Protein AF-A0A6V7UDW2-F1 (afdb_monomer_lite)

Radius of gyration: 24.47 Å; chains: 1; bounding box: 71×29×55 Å

Secondary structure (DSSP, 8-state):
--HHHHHHHHHHHHTTS--HHHH-SSHHHHHHHHIIIII--TT------TT-S-------HHHHHHHHHHHHHHT---B-TTSTT-S-EETTEE-SEEEGGGTEEE----HHHHT-TTT--STTPBPTTSSBHHHHHHHHHHHHHH-

Organism: Meloidogyne enterolobii (NCBI:txid390850)

Foldseek 3Di:
DDPVVVVQVVLCVVLVHDRCVVQHPDPVSSVVVSCVPPPDDPPDDDDAPPVGPDPQDDDDPVLVVVQVVCCVVVVFDWAACPDPVGFDDDVPDGAHIAGPVVRDTDHDDDCLQQVPCVVNVDQQDQGPVRHGNVVSPVVVVVVVVRD

Structure (mmCIF, N/CA/C/O backbone):
data_AF-A0A6V7UDW2-F1
#
_entry.id   AF-A0A6V7UDW2-F1
#
loop_
_atom_site.group_PDB
_atom_site.id
_atom_site.type_symbol
_atom_site.label_atom_id
_atom_site.label_alt_id
_atom_site.label_comp_id
_atom_site.label_asym_id
_atom_site.label_entity_id
_atom_site.label_seq_id
_atom_site.pdbx_PDB_ins_code
_atom_site.Cartn_x
_atom_site.Cartn_y
_atom_site.Cartn_z
_atom_site.occupancy
_atom_site.B_iso_or_equiv
_atom_site.auth_seq_id
_atom_site.auth_comp_id
_atom_site.auth_asym_id
_atom_site.auth_atom_id
_atom_site.pdbx_PDB_model_num
ATOM 1 N N . MET A 1 1 ? 47.977 3.194 -7.953 1.00 54.03 1 MET A N 1
ATOM 2 C CA . MET A 1 1 ? 47.064 3.859 -8.912 1.00 54.03 1 MET A CA 1
ATOM 3 C C . MET A 1 1 ? 45.709 4.023 -8.243 1.00 54.03 1 MET A C 1
ATOM 5 O O . MET A 1 1 ? 45.263 3.082 -7.603 1.00 54.03 1 MET A O 1
ATOM 9 N N . ALA A 1 2 ? 45.117 5.217 -8.300 1.00 80.75 2 ALA A N 1
ATOM 10 C CA . ALA A 1 2 ? 43.874 5.537 -7.597 1.00 80.75 2 ALA A CA 1
ATOM 11 C C . ALA A 1 2 ? 42.680 4.791 -8.216 1.00 80.75 2 ALA A C 1
ATOM 13 O O . ALA A 1 2 ? 42.508 4.829 -9.434 1.00 80.75 2 ALA A O 1
ATOM 14 N N . ALA A 1 3 ? 41.850 4.153 -7.384 1.00 87.12 3 ALA A N 1
ATOM 15 C CA . ALA A 1 3 ? 40.707 3.332 -7.803 1.00 87.12 3 ALA A CA 1
ATOM 16 C C . ALA A 1 3 ? 39.766 4.038 -8.800 1.00 87.12 3 ALA A C 1
ATOM 18 O O . ALA A 1 3 ? 39.236 3.403 -9.705 1.00 87.12 3 ALA A O 1
ATOM 19 N N . LEU A 1 4 ? 39.628 5.363 -8.692 1.00 87.19 4 LEU A N 1
ATOM 20 C CA . LEU 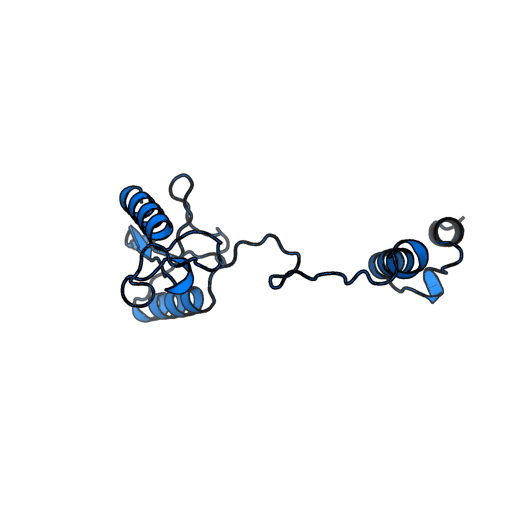A 1 4 ? 38.826 6.186 -9.600 1.00 87.19 4 LEU A CA 1
ATOM 21 C C . LEU A 1 4 ? 39.322 6.153 -11.056 1.00 87.19 4 LEU A C 1
ATOM 23 O O . LEU A 1 4 ? 38.518 6.135 -11.983 1.00 87.19 4 LEU A O 1
ATOM 27 N N . VAL A 1 5 ? 40.642 6.150 -11.263 1.00 89.69 5 VAL A N 1
ATOM 28 C CA . VAL A 1 5 ? 41.245 6.137 -12.605 1.00 89.69 5 VAL A CA 1
ATOM 29 C C . VAL A 1 5 ? 41.036 4.775 -13.260 1.00 89.69 5 VAL A C 1
ATOM 31 O O . VAL A 1 5 ? 40.685 4.710 -14.437 1.00 89.69 5 VAL A O 1
ATOM 34 N N . THR A 1 6 ? 41.192 3.699 -12.483 1.00 92.06 6 THR A N 1
ATOM 35 C CA . THR A 1 6 ? 40.906 2.333 -12.933 1.00 92.06 6 THR A CA 1
ATOM 36 C C . THR A 1 6 ? 39.428 2.178 -13.286 1.00 92.06 6 THR A C 1
ATOM 38 O O . THR A 1 6 ? 39.123 1.775 -14.403 1.00 92.06 6 THR A O 1
ATOM 41 N N . PHE A 1 7 ? 38.524 2.610 -12.400 1.00 89.62 7 PHE A N 1
ATOM 42 C CA . PHE A 1 7 ? 37.079 2.569 -12.632 1.00 89.62 7 PHE A CA 1
ATOM 43 C C . PHE A 1 7 ? 36.665 3.343 -13.887 1.00 89.62 7 PHE A C 1
ATOM 45 O O . PHE A 1 7 ? 35.915 2.823 -14.705 1.00 89.62 7 PHE A O 1
ATOM 52 N N . ARG A 1 8 ? 37.178 4.566 -14.085 1.00 90.81 8 ARG A N 1
ATOM 53 C CA . ARG A 1 8 ? 36.874 5.359 -15.287 1.00 90.81 8 ARG A CA 1
ATOM 54 C C . ARG A 1 8 ? 37.298 4.633 -16.564 1.00 90.81 8 ARG A C 1
ATOM 56 O O . ARG A 1 8 ? 36.533 4.625 -17.522 1.00 90.81 8 ARG A O 1
ATOM 63 N N . ARG A 1 9 ? 38.499 4.041 -16.582 1.00 91.81 9 ARG A N 1
ATOM 64 C CA . ARG A 1 9 ? 39.017 3.305 -17.745 1.00 91.81 9 ARG A CA 1
ATOM 65 C C . ARG A 1 9 ? 38.166 2.075 -18.048 1.00 91.81 9 ARG A C 1
ATOM 67 O O . ARG A 1 9 ? 37.709 1.926 -19.173 1.00 91.81 9 ARG A O 1
ATOM 74 N N . GLU A 1 10 ? 37.924 1.239 -17.045 1.00 92.62 10 GLU A N 1
ATOM 75 C CA . GLU A 1 10 ? 37.122 0.021 -17.205 1.00 92.62 10 GLU A CA 1
ATOM 76 C C . GLU A 1 10 ? 35.690 0.352 -17.633 1.00 92.62 10 GLU A C 1
ATOM 78 O O . GLU A 1 10 ? 35.145 -0.275 -18.539 1.00 92.62 10 GLU A O 1
ATOM 83 N N . PHE A 1 11 ? 35.087 1.388 -17.041 1.00 91.12 11 PHE A N 1
ATOM 84 C CA . PHE A 1 11 ? 33.743 1.807 -17.417 1.00 91.12 11 PHE A CA 1
ATOM 85 C C . PHE A 1 11 ? 33.695 2.329 -18.854 1.00 91.12 11 PHE A C 1
ATOM 87 O O . PHE A 1 11 ? 32.764 1.990 -19.574 1.00 91.12 11 PHE A O 1
ATOM 94 N N . LEU A 1 12 ? 34.685 3.105 -19.304 1.00 91.88 12 LEU A N 1
ATOM 95 C CA . LEU A 1 12 ? 34.778 3.569 -20.695 1.00 91.88 12 LEU A CA 1
ATOM 96 C C . LEU A 1 12 ? 34.828 2.403 -21.693 1.00 91.88 12 LEU A C 1
AT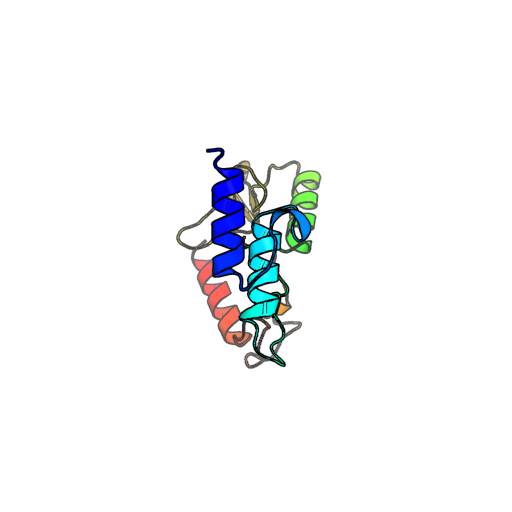OM 98 O O . LEU A 1 12 ? 34.138 2.446 -22.712 1.00 91.88 12 LEU A O 1
ATOM 102 N N . GLU A 1 13 ? 35.609 1.366 -21.382 1.00 91.44 13 GLU A N 1
ATOM 103 C CA . GLU A 1 13 ? 35.741 0.162 -22.211 1.00 91.44 13 GLU A CA 1
ATOM 104 C C . GLU A 1 13 ? 34.420 -0.617 -22.287 1.00 91.44 13 GLU A C 1
ATOM 106 O O . GLU A 1 13 ? 33.945 -0.931 -23.376 1.00 91.44 13 GLU A O 1
ATOM 111 N N . VAL A 1 14 ? 33.778 -0.869 -21.143 1.00 89.75 14 VAL A N 1
ATOM 112 C CA . VAL A 1 14 ? 32.513 -1.625 -21.075 1.00 89.75 14 VAL A CA 1
ATOM 113 C C . VAL A 1 14 ? 31.340 -0.839 -21.666 1.00 89.75 14 VAL A C 1
ATOM 115 O O . VAL A 1 14 ? 30.430 -1.407 -22.271 1.00 89.75 14 VAL A O 1
ATOM 118 N N . SER A 1 15 ? 31.344 0.483 -21.503 1.00 88.06 15 SER A N 1
ATOM 119 C CA . SER A 1 15 ? 30.223 1.342 -21.879 1.00 88.06 15 SER A CA 1
ATOM 120 C C . SER A 1 15 ? 30.274 1.880 -23.306 1.00 88.06 15 SER A C 1
ATOM 122 O O . SER A 1 15 ? 29.467 2.743 -23.656 1.00 88.06 15 SER A O 1
ATOM 124 N N . ASN A 1 16 ? 31.167 1.345 -24.140 1.00 87.25 16 ASN A N 1
ATOM 125 C CA . ASN A 1 16 ? 31.354 1.764 -25.528 1.00 87.25 16 ASN A CA 1
ATOM 126 C C . ASN A 1 16 ? 31.613 3.280 -25.657 1.00 87.25 16 ASN A C 1
ATOM 128 O O . ASN A 1 16 ? 31.043 3.951 -26.516 1.00 87.25 16 ASN A O 1
ATOM 132 N N . GLY A 1 17 ? 32.453 3.823 -24.767 1.00 87.25 17 GLY A N 1
ATOM 133 C CA . GLY A 1 17 ? 32.916 5.210 -24.832 1.00 87.25 17 GLY A CA 1
ATOM 134 C C . GLY A 1 17 ? 32.165 6.230 -23.970 1.00 87.25 17 GLY A C 1
ATOM 135 O O . GLY A 1 17 ? 32.414 7.422 -24.143 1.00 87.25 17 GLY A O 1
ATOM 136 N N . LEU A 1 18 ? 31.298 5.817 -23.034 1.00 88.50 18 LEU A N 1
ATOM 137 C CA . LEU A 1 18 ? 30.693 6.756 -22.077 1.00 88.50 18 LEU A CA 1
ATOM 138 C C . LEU A 1 18 ? 31.676 7.100 -20.955 1.00 88.50 18 LEU A C 1
ATOM 140 O O . LEU A 1 18 ? 32.090 6.244 -20.167 1.00 88.50 18 LEU A O 1
ATOM 144 N N . ASP A 1 19 ? 32.018 8.380 -20.836 1.00 90.50 19 ASP A N 1
ATOM 145 C CA . ASP A 1 19 ? 32.904 8.843 -19.772 1.00 90.50 19 ASP A CA 1
ATOM 146 C C . ASP A 1 19 ? 32.110 9.123 -18.500 1.00 90.50 19 ASP A C 1
ATOM 148 O O . ASP A 1 19 ? 31.484 10.177 -18.357 1.00 90.50 19 ASP A O 1
ATOM 152 N N . VAL A 1 20 ? 32.174 8.191 -17.547 1.00 87.12 20 VAL A N 1
ATOM 153 C CA . VAL A 1 20 ? 31.428 8.283 -16.288 1.00 87.12 20 VAL A CA 1
ATOM 154 C C . VAL A 1 20 ? 31.656 9.609 -15.565 1.00 87.12 20 VAL A C 1
ATOM 156 O O . VAL A 1 20 ? 30.692 10.187 -15.093 1.00 87.12 20 VAL A O 1
ATOM 159 N N . LEU A 1 21 ? 32.873 10.165 -15.552 1.00 86.94 21 LEU A N 1
ATOM 160 C CA . LEU A 1 21 ? 33.153 11.395 -14.794 1.00 86.94 21 LEU A CA 1
ATOM 161 C C . LEU A 1 21 ? 32.610 12.662 -15.455 1.00 86.94 21 LEU A C 1
ATOM 163 O O . LEU A 1 21 ? 32.382 13.662 -14.778 1.00 86.94 21 LEU A O 1
ATOM 167 N N . ARG A 1 22 ? 32.431 12.637 -16.776 1.00 87.38 22 ARG A N 1
ATOM 168 C CA . ARG A 1 22 ? 31.908 13.774 -17.539 1.00 87.38 22 ARG A CA 1
ATOM 169 C C . ARG A 1 22 ? 30.396 13.700 -17.688 1.00 87.38 22 ARG A C 1
ATOM 171 O O . ARG A 1 22 ? 29.721 14.723 -17.730 1.00 87.38 22 ARG A O 1
ATOM 178 N N . GLU A 1 23 ? 29.875 12.491 -17.826 1.00 86.31 23 GLU A N 1
ATOM 179 C CA . GLU A 1 23 ? 28.522 12.255 -18.305 1.00 86.31 23 GLU A CA 1
ATOM 180 C C . GLU A 1 23 ? 27.540 11.841 -17.212 1.00 86.31 23 GLU A C 1
ATOM 182 O O . GLU A 1 23 ? 26.330 11.879 -17.454 1.00 86.31 23 GLU A O 1
ATOM 187 N N . ALA A 1 24 ? 28.034 11.464 -16.029 1.00 85.62 24 ALA A N 1
ATOM 188 C CA . ALA A 1 24 ? 27.216 11.037 -14.906 1.00 85.62 24 ALA A CA 1
ATOM 189 C C . ALA A 1 24 ? 27.870 11.357 -13.550 1.00 85.62 24 ALA A C 1
ATOM 191 O O . ALA A 1 24 ? 28.933 10.865 -13.203 1.00 85.62 24 ALA A O 1
ATOM 192 N N . MET A 1 25 ? 27.185 12.125 -12.705 1.00 82.12 25 MET A N 1
ATOM 193 C CA . MET A 1 25 ? 27.694 12.435 -11.361 1.00 82.12 25 MET A CA 1
ATOM 194 C C . MET A 1 25 ? 27.629 11.234 -10.398 1.00 82.12 25 MET A C 1
ATOM 196 O O . MET A 1 25 ? 28.357 11.189 -9.410 1.00 82.12 25 MET A O 1
ATOM 200 N N . THR A 1 26 ? 26.752 10.260 -10.669 1.00 87.00 26 THR A N 1
ATOM 201 C CA . THR A 1 26 ? 26.504 9.092 -9.809 1.00 87.00 26 THR A CA 1
ATOM 202 C C . THR A 1 26 ? 26.569 7.790 -10.604 1.00 87.00 26 THR A C 1
ATOM 204 O O . THR A 1 26 ? 26.262 7.765 -11.797 1.00 87.00 26 THR A O 1
ATOM 207 N N . ILE A 1 27 ? 26.903 6.683 -9.928 1.00 86.50 27 ILE A N 1
ATOM 208 C CA . ILE A 1 27 ? 26.944 5.338 -10.534 1.00 86.50 27 ILE A CA 1
ATOM 209 C C . ILE A 1 27 ? 25.581 4.969 -11.135 1.00 86.50 27 ILE A C 1
ATOM 211 O O . ILE A 1 27 ? 25.519 4.493 -12.263 1.00 86.50 27 ILE A O 1
ATOM 215 N N . ALA A 1 28 ? 24.481 5.263 -10.433 1.00 87.44 28 ALA A N 1
ATOM 216 C CA . ALA A 1 28 ? 23.131 5.000 -10.934 1.00 87.44 28 ALA A CA 1
ATOM 217 C C . ALA A 1 28 ? 22.847 5.737 -12.256 1.00 87.44 28 ALA A C 1
ATOM 219 O O . ALA A 1 28 ? 22.319 5.145 -13.198 1.00 87.44 28 ALA A O 1
ATOM 220 N N . SER A 1 29 ? 23.251 7.009 -12.356 1.00 87.56 29 SER A N 1
ATOM 221 C CA . SER A 1 29 ? 23.123 7.787 -13.593 1.00 87.56 29 SER A CA 1
ATOM 222 C C . SER A 1 29 ? 23.977 7.197 -14.722 1.00 87.56 29 SER A C 1
ATOM 224 O O . SER A 1 29 ? 23.501 7.070 -15.851 1.00 87.56 29 SER A O 1
ATOM 226 N N . ALA A 1 30 ? 25.197 6.751 -14.409 1.00 90.50 30 ALA A N 1
ATOM 227 C CA . ALA A 1 30 ? 26.104 6.122 -15.367 1.00 90.50 30 ALA A CA 1
ATOM 228 C C . ALA A 1 30 ? 25.531 4.812 -15.924 1.00 90.50 30 ALA A C 1
ATOM 230 O O . ALA A 1 30 ? 25.469 4.634 -17.140 1.00 90.50 30 ALA A O 1
ATOM 231 N N . CYS A 1 31 ? 25.037 3.929 -15.049 1.00 90.56 31 CYS A N 1
ATOM 232 C CA . CYS A 1 31 ? 24.390 2.676 -15.433 1.00 90.56 31 CYS A CA 1
ATOM 233 C C . CYS A 1 31 ? 23.140 2.923 -16.285 1.00 90.56 31 CYS A C 1
ATOM 235 O O . CYS A 1 31 ? 22.975 2.296 -17.328 1.00 90.56 31 CYS A O 1
ATOM 237 N N . MET A 1 32 ? 22.288 3.875 -15.892 1.00 89.69 32 MET A N 1
ATOM 238 C CA . MET A 1 32 ? 21.080 4.210 -16.649 1.00 89.69 32 MET A CA 1
ATOM 239 C C . MET A 1 32 ? 21.406 4.823 -18.016 1.00 89.69 32 MET A C 1
ATOM 241 O O . MET A 1 32 ? 20.703 4.586 -18.998 1.00 89.69 32 MET A O 1
ATOM 245 N N . LYS A 1 33 ? 22.475 5.620 -18.113 1.00 89.69 33 LYS A N 1
ATOM 246 C CA . LYS A 1 33 ? 22.935 6.167 -19.392 1.00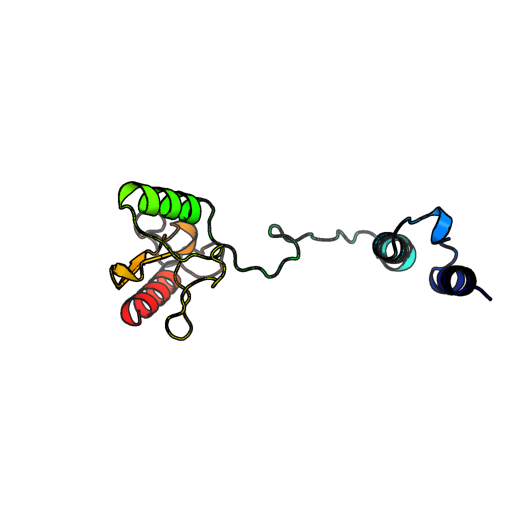 89.69 33 LYS A CA 1
ATOM 247 C C . LYS A 1 33 ? 23.497 5.069 -20.292 1.00 89.69 33 LYS A C 1
ATOM 249 O O . LYS A 1 33 ? 23.080 4.982 -21.439 1.00 89.69 33 LYS A O 1
ATOM 254 N N . HIS A 1 34 ? 24.344 4.192 -19.761 1.00 92.06 34 HIS A N 1
ATOM 255 C CA . HIS A 1 34 ? 24.856 3.034 -20.492 1.00 92.06 34 HIS A CA 1
ATOM 256 C C . HIS A 1 34 ? 23.730 2.130 -21.009 1.00 92.06 34 HIS A C 1
ATOM 258 O O . HIS A 1 34 ? 23.726 1.772 -22.185 1.00 92.06 34 HIS A O 1
ATOM 264 N N . PHE A 1 35 ? 22.736 1.835 -20.167 1.00 89.25 35 PHE A N 1
ATOM 265 C CA . PHE A 1 35 ? 21.559 1.068 -20.564 1.00 89.25 35 PHE A CA 1
ATOM 266 C C . PHE A 1 35 ? 20.797 1.742 -21.712 1.00 89.25 35 PHE A C 1
ATOM 268 O O . PHE A 1 35 ? 20.569 1.115 -22.743 1.00 89.25 35 PHE A O 1
ATOM 275 N N . ARG A 1 36 ? 20.462 3.031 -21.579 1.00 87.00 36 ARG A N 1
ATOM 276 C CA . ARG A 1 36 ? 19.699 3.768 -22.601 1.00 87.00 36 ARG A CA 1
ATOM 277 C C . ARG A 1 36 ? 20.441 3.941 -23.927 1.00 87.00 36 ARG A C 1
ATOM 279 O O . ARG A 1 36 ? 19.783 3.969 -24.958 1.00 87.00 36 ARG A O 1
ATOM 286 N N . THR A 1 37 ? 21.766 4.078 -23.907 1.00 87.56 37 THR A N 1
ATOM 287 C CA . THR A 1 37 ? 22.558 4.289 -25.129 1.00 87.56 37 THR A CA 1
ATOM 288 C C . THR A 1 37 ? 22.871 2.979 -25.849 1.00 87.56 37 THR A C 1
ATOM 290 O O . THR A 1 37 ? 22.817 2.941 -27.074 1.00 87.56 37 THR A O 1
ATOM 293 N N . ASN A 1 38 ? 23.194 1.911 -25.109 1.00 88.19 38 ASN A N 1
ATOM 294 C CA . ASN A 1 38 ? 23.775 0.704 -25.707 1.00 88.19 38 ASN A CA 1
ATOM 295 C C . ASN A 1 38 ? 22.845 -0.513 -25.701 1.00 88.19 38 ASN A C 1
ATOM 297 O O . ASN A 1 38 ? 23.035 -1.409 -26.518 1.00 88.19 38 ASN A O 1
ATOM 301 N N . HIS A 1 39 ? 21.873 -0.572 -24.786 1.00 87.88 39 HIS A N 1
ATOM 302 C CA . HIS A 1 39 ? 21.065 -1.778 -24.556 1.00 87.88 39 HIS A CA 1
ATOM 303 C C . HIS A 1 39 ? 19.568 -1.570 -24.798 1.00 87.88 39 HIS A C 1
ATOM 305 O O . HIS A 1 39 ? 18.862 -2.527 -25.112 1.00 87.88 39 HIS A O 1
ATOM 311 N N . LEU A 1 40 ? 19.062 -0.340 -24.667 1.00 87.62 40 LEU A N 1
ATOM 312 C CA . LEU A 1 40 ? 17.650 -0.042 -24.881 1.00 87.62 40 LEU A CA 1
ATOM 313 C C . LEU A 1 40 ? 17.314 -0.120 -26.374 1.00 87.62 40 LEU A C 1
ATOM 315 O O . LEU A 1 40 ? 17.742 0.707 -27.178 1.00 87.62 40 LEU A O 1
ATOM 319 N N . GLN A 1 41 ? 16.523 -1.125 -26.739 1.00 86.88 41 GLN A N 1
ATOM 320 C CA . GLN A 1 41 ? 16.041 -1.306 -28.102 1.00 86.88 41 GLN A CA 1
ATOM 321 C C . GLN A 1 41 ? 15.141 -0.140 -28.533 1.00 86.88 41 GLN A C 1
ATOM 323 O O . GLN A 1 41 ? 14.409 0.444 -27.730 1.00 86.88 41 GLN A O 1
ATOM 328 N N . SER A 1 42 ? 15.157 0.177 -29.831 1.00 83.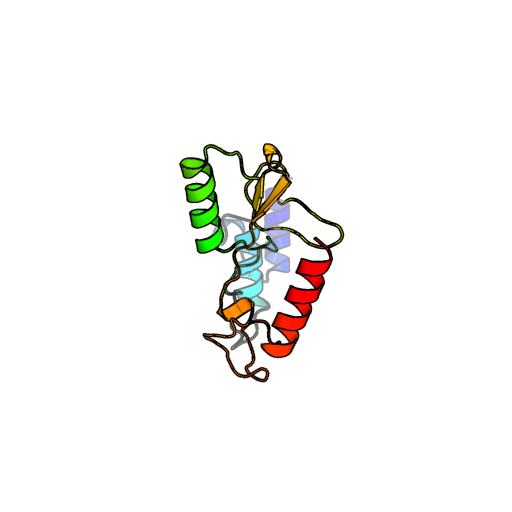44 42 SER A N 1
ATOM 329 C CA . SER A 1 42 ? 14.271 1.198 -30.395 1.00 83.44 42 SER A CA 1
ATOM 330 C C . SER A 1 42 ? 12.803 0.887 -30.073 1.00 83.44 42 SER A C 1
ATOM 332 O O . SER A 1 42 ? 12.395 -0.276 -30.057 1.00 83.44 42 SER A O 1
ATOM 334 N N . GLN A 1 43 ? 12.018 1.935 -29.809 1.00 82.62 43 GLN A N 1
ATOM 335 C CA . GLN A 1 43 ? 10.586 1.866 -29.481 1.00 82.62 43 GLN A CA 1
ATOM 336 C C . GLN A 1 43 ? 10.233 1.115 -28.182 1.00 82.62 43 GLN A C 1
ATOM 338 O O . GLN A 1 43 ? 9.070 0.783 -27.969 1.00 82.62 43 GLN A O 1
ATOM 343 N N . HIS A 1 44 ? 11.192 0.889 -27.280 1.00 79.50 44 HIS A N 1
ATOM 344 C CA . HIS A 1 44 ? 10.889 0.412 -25.931 1.00 79.50 44 HIS A CA 1
ATOM 345 C C . HIS A 1 44 ? 10.633 1.588 -24.984 1.00 79.50 44 HIS A C 1
ATOM 347 O O . HIS A 1 44 ? 11.529 2.382 -24.692 1.00 79.50 44 HIS A O 1
ATOM 353 N N . LEU A 1 45 ? 9.397 1.688 -24.490 1.00 75.50 45 LEU A N 1
ATOM 354 C CA . LEU A 1 45 ? 9.024 2.608 -23.421 1.00 75.50 45 LEU A CA 1
ATOM 355 C C . LEU A 1 45 ? 9.240 1.908 -22.077 1.00 75.50 45 LEU A C 1
ATOM 357 O O . LEU A 1 45 ? 8.641 0.866 -21.814 1.00 75.50 45 LEU A O 1
ATOM 361 N N . GLY A 1 46 ? 10.087 2.477 -21.219 1.00 72.50 46 GLY A N 1
ATOM 362 C CA . GLY A 1 46 ? 10.178 2.030 -19.832 1.00 72.50 46 GLY A CA 1
ATOM 363 C C . GLY A 1 46 ? 8.855 2.312 -19.125 1.00 72.50 46 GLY A C 1
ATOM 364 O O . GLY A 1 46 ? 8.515 3.475 -18.912 1.00 72.50 46 GLY A O 1
ATOM 365 N N . ILE A 1 47 ? 8.102 1.265 -18.787 1.00 72.44 47 ILE A N 1
ATOM 366 C CA . ILE A 1 47 ? 6.881 1.399 -17.992 1.00 72.44 47 ILE A CA 1
ATOM 367 C C . ILE A 1 47 ? 7.314 1.578 -16.542 1.00 72.44 47 ILE A C 1
ATOM 369 O O . ILE A 1 47 ? 7.802 0.643 -15.910 1.00 72.44 47 ILE A O 1
ATOM 373 N N . VAL A 1 48 ? 7.150 2.792 -16.026 1.00 74.75 48 VAL A N 1
ATOM 374 C CA . VAL A 1 48 ? 7.213 3.020 -14.584 1.00 74.75 48 VAL A CA 1
ATOM 375 C C . VAL A 1 48 ? 5.886 2.524 -14.010 1.00 74.75 48 VAL A C 1
ATOM 377 O O . VAL A 1 48 ? 4.841 2.985 -14.476 1.00 74.75 48 VAL A O 1
ATOM 380 N N . PRO A 1 49 ? 5.886 1.588 -13.047 1.00 70.44 49 PRO A N 1
ATOM 381 C CA . PRO A 1 49 ? 4.649 1.186 -12.392 1.00 70.44 49 PRO A CA 1
ATOM 382 C C . PRO A 1 49 ? 3.996 2.405 -11.731 1.00 70.44 49 PRO A C 1
ATOM 384 O O . PRO A 1 49 ? 4.696 3.251 -11.177 1.00 70.44 49 PRO A O 1
ATOM 387 N N . GLU A 1 50 ? 2.665 2.495 -11.748 1.00 66.81 50 GLU A N 1
ATOM 388 C CA . GLU A 1 50 ? 1.934 3.640 -11.169 1.00 66.81 50 GLU A CA 1
ATOM 389 C C . GLU A 1 50 ? 2.242 3.859 -9.676 1.00 66.81 50 GLU A C 1
ATOM 391 O O . GLU A 1 50 ? 2.187 4.982 -9.184 1.00 66.81 50 GLU A O 1
ATOM 396 N N . ILE A 1 51 ? 2.615 2.788 -8.971 1.00 66.69 51 ILE A N 1
ATOM 397 C CA . ILE A 1 51 ? 2.932 2.772 -7.534 1.00 66.69 51 ILE A CA 1
ATOM 398 C C . ILE A 1 51 ? 4.452 2.944 -7.293 1.00 66.69 51 ILE A C 1
ATOM 400 O O . ILE A 1 51 ? 4.926 2.980 -6.162 1.00 66.69 51 ILE A O 1
ATOM 404 N N . GLY A 1 52 ? 5.242 3.110 -8.358 1.00 71.44 52 GLY A N 1
ATOM 405 C CA . GLY A 1 52 ? 6.700 3.166 -8.295 1.00 71.44 52 GLY A CA 1
ATOM 406 C C . GLY A 1 52 ? 7.345 1.781 -8.196 1.00 71.44 52 GLY A C 1
ATOM 407 O O . GLY A 1 52 ? 6.742 0.765 -8.528 1.00 71.44 52 GLY A O 1
ATOM 408 N N . TYR A 1 53 ? 8.614 1.749 -7.786 1.00 71.50 53 TYR A N 1
ATOM 409 C CA . TYR A 1 53 ? 9.405 0.514 -7.665 1.00 71.50 53 TYR A CA 1
ATOM 410 C C . TYR A 1 53 ? 9.465 -0.031 -6.233 1.00 71.50 53 TYR A C 1
ATOM 412 O O . TYR A 1 53 ? 10.123 -1.041 -5.987 1.00 71.50 53 TYR A O 1
ATOM 420 N N . ASP A 1 54 ? 8.807 0.644 -5.292 1.00 62.56 54 ASP A N 1
ATOM 421 C CA . ASP A 1 54 ? 8.783 0.228 -3.900 1.00 62.56 54 ASP A CA 1
ATOM 422 C C . ASP A 1 54 ? 7.743 -0.876 -3.707 1.00 62.56 54 ASP A C 1
ATOM 424 O O . ASP A 1 54 ? 6.555 -0.691 -3.957 1.00 62.56 54 ASP A O 1
ATOM 428 N N . ASN A 1 55 ? 8.188 -2.022 -3.193 1.00 57.31 55 ASN A N 1
ATOM 429 C CA . ASN A 1 55 ? 7.320 -3.137 -2.800 1.00 57.31 55 ASN A CA 1
ATOM 430 C C . ASN A 1 55 ? 6.670 -2.902 -1.423 1.00 57.31 55 ASN A C 1
ATOM 432 O O . ASN A 1 55 ? 6.476 -3.848 -0.659 1.00 57.31 55 ASN A O 1
ATOM 436 N N . THR A 1 56 ? 6.412 -1.647 -1.056 1.00 56.66 56 THR A N 1
ATOM 437 C CA . THR A 1 56 ? 5.859 -1.321 0.260 1.00 56.66 56 THR A CA 1
ATOM 438 C C . THR A 1 56 ? 4.350 -1.497 0.217 1.00 56.66 56 THR A C 1
ATOM 440 O O . THR A 1 56 ? 3.691 -0.979 -0.684 1.00 56.66 56 THR A O 1
ATOM 443 N N . ASP A 1 57 ? 3.802 -2.224 1.189 1.00 61.81 57 ASP A N 1
ATOM 444 C CA . ASP A 1 57 ? 2.358 -2.395 1.324 1.00 61.81 57 ASP A CA 1
ATOM 445 C C . ASP A 1 57 ? 1.673 -1.022 1.391 1.00 61.81 57 ASP A C 1
ATOM 447 O O . ASP A 1 57 ? 2.033 -0.157 2.194 1.00 61.81 57 ASP A O 1
ATOM 451 N N . THR A 1 58 ? 0.710 -0.795 0.501 1.00 67.88 58 THR A N 1
ATOM 452 C CA . THR A 1 58 ? 0.040 0.497 0.378 1.00 67.88 58 THR A CA 1
ATOM 453 C C . THR A 1 58 ? -1.218 0.520 1.232 1.00 67.88 58 THR A C 1
ATOM 455 O O . THR A 1 58 ? -2.203 -0.138 0.898 1.00 67.88 58 THR A O 1
ATOM 458 N N . GLN A 1 59 ? -1.225 1.333 2.286 1.00 75.38 59 GLN A N 1
ATOM 459 C CA . GLN A 1 59 ? -2.454 1.690 2.989 1.00 75.38 59 GLN A CA 1
ATOM 460 C C . GLN A 1 59 ? -3.116 2.892 2.300 1.00 75.38 59 GLN A C 1
ATOM 462 O O . GLN A 1 59 ? -2.442 3.843 1.896 1.00 75.38 59 GLN A O 1
ATOM 467 N N . SER A 1 60 ? -4.442 2.869 2.141 1.00 84.81 60 SER A N 1
ATOM 468 C CA . SER A 1 60 ? -5.133 3.960 1.443 1.00 84.81 60 SER A CA 1
ATOM 469 C C . SER A 1 60 ? -5.042 5.279 2.223 1.00 84.81 60 SER A C 1
ATOM 471 O O . SER A 1 60 ? -5.178 5.310 3.447 1.00 84.81 60 SER A O 1
ATOM 473 N N . LEU A 1 61 ? -4.877 6.405 1.516 1.00 87.19 61 LEU A N 1
ATOM 474 C CA . LEU A 1 61 ? -4.862 7.736 2.144 1.00 87.19 61 LEU A CA 1
ATOM 475 C C . LEU A 1 61 ? -6.155 8.020 2.925 1.00 87.19 61 LEU A C 1
ATOM 477 O O . LEU A 1 61 ? -6.131 8.699 3.950 1.00 87.19 61 LEU A O 1
ATOM 481 N N . LEU A 1 62 ? -7.282 7.492 2.440 1.00 89.88 62 LEU A N 1
ATOM 482 C CA . LEU A 1 62 ? -8.569 7.573 3.123 1.00 89.88 62 LEU A CA 1
ATOM 483 C C . LEU A 1 62 ? -8.534 6.833 4.466 1.00 89.88 62 LEU A C 1
ATOM 485 O O . LEU A 1 62 ? -8.935 7.414 5.471 1.00 89.88 62 LEU A O 1
ATOM 489 N N . ALA A 1 63 ? -8.026 5.595 4.485 1.00 91.06 63 ALA A N 1
ATOM 490 C CA . ALA A 1 63 ? -7.882 4.805 5.705 1.00 91.06 63 ALA A CA 1
ATOM 491 C C . ALA A 1 63 ? -6.993 5.522 6.723 1.00 91.06 63 ALA A C 1
ATOM 493 O O . ALA A 1 63 ? -7.403 5.710 7.862 1.00 91.06 63 ALA A O 1
ATOM 494 N N . LEU A 1 64 ? -5.832 6.028 6.297 1.00 91.00 64 LEU A N 1
ATOM 495 C CA . LEU A 1 64 ? -4.924 6.770 7.176 1.00 91.00 64 LEU A CA 1
ATOM 496 C C . LEU A 1 64 ? -5.600 7.980 7.820 1.00 91.00 64 LEU A C 1
ATOM 498 O O . LEU A 1 64 ? -5.538 8.146 9.034 1.00 91.00 64 LEU A O 1
ATOM 502 N N . ARG A 1 65 ? -6.287 8.802 7.018 1.00 93.56 65 ARG A N 1
ATOM 503 C CA . ARG A 1 65 ? -7.003 9.982 7.521 1.00 93.56 65 ARG A CA 1
ATOM 504 C C . ARG A 1 65 ? -8.119 9.604 8.488 1.00 93.56 65 ARG A C 1
ATOM 506 O O . ARG A 1 65 ? -8.285 10.272 9.503 1.00 93.56 65 ARG A O 1
ATOM 513 N N . PHE A 1 66 ? -8.863 8.543 8.184 1.00 94.69 66 PHE A N 1
ATOM 514 C CA . PHE A 1 66 ? -9.918 8.047 9.060 1.00 94.69 66 PHE A CA 1
ATOM 515 C C . PHE A 1 66 ? -9.356 7.554 10.397 1.00 94.69 66 PHE A C 1
ATOM 517 O O . PHE A 1 66 ? -9.880 7.922 11.442 1.00 94.69 66 PHE A O 1
ATOM 524 N N . LEU A 1 67 ? -8.271 6.776 10.378 1.00 94.31 67 LEU A N 1
ATOM 525 C CA . LEU A 1 67 ? -7.622 6.285 11.594 1.00 94.31 67 LEU A CA 1
ATOM 526 C C . LEU A 1 67 ? -7.052 7.436 12.430 1.00 94.31 67 LEU A C 1
ATOM 528 O O . LEU A 1 67 ? -7.232 7.438 13.643 1.00 94.31 67 LEU A O 1
ATOM 532 N N . SER A 1 68 ? -6.431 8.443 11.808 1.00 94.06 68 SER A N 1
ATOM 533 C CA . SER A 1 68 ? -5.978 9.645 12.522 1.00 94.06 68 SER A CA 1
ATOM 534 C C . SER A 1 68 ? -7.136 10.375 13.202 1.00 94.06 68 SER A C 1
ATOM 536 O O . SER A 1 68 ? -7.052 10.672 14.389 1.00 94.06 68 SER A O 1
ATOM 538 N N . TRP A 1 69 ? -8.242 10.594 12.485 1.00 96.06 69 TRP A N 1
ATOM 539 C CA . TRP A 1 69 ? -9.441 11.203 13.062 1.00 96.06 69 TRP A CA 1
ATOM 540 C C . TRP A 1 69 ? -10.021 10.363 14.212 1.00 96.06 69 TRP A C 1
ATOM 542 O O . TRP A 1 69 ? -10.311 10.898 15.278 1.00 96.06 69 TRP A O 1
ATOM 552 N N . TYR A 1 70 ? -10.138 9.044 14.036 1.00 95.19 70 TYR A N 1
ATOM 553 C CA . TYR A 1 70 ? -10.663 8.142 15.063 1.00 95.19 70 TYR A CA 1
ATOM 554 C C . TYR A 1 70 ? -9.785 8.138 16.323 1.00 95.19 70 TYR A C 1
ATOM 556 O O . TYR A 1 70 ? -10.302 8.107 17.442 1.00 95.19 70 TYR A O 1
ATOM 564 N N . ALA A 1 71 ? -8.460 8.187 16.153 1.00 94.62 71 ALA A N 1
ATOM 565 C CA . ALA A 1 71 ? -7.503 8.257 17.252 1.00 94.62 71 ALA A CA 1
ATOM 566 C C . ALA A 1 71 ? -7.702 9.530 18.086 1.00 94.62 71 ALA A C 1
ATOM 568 O O . ALA A 1 71 ? -7.736 9.460 19.316 1.00 94.62 71 ALA A O 1
ATOM 569 N N . GLU A 1 72 ? -7.882 10.675 17.421 1.00 95.94 72 GLU A N 1
ATOM 570 C CA . GLU A 1 72 ? -8.120 11.972 18.063 1.00 95.94 72 GLU A CA 1
ATOM 571 C C . GLU A 1 72 ? -9.482 12.027 18.767 1.00 95.94 72 GLU A C 1
ATOM 573 O O . GLU A 1 72 ? -9.551 12.373 19.949 1.00 95.94 72 GLU A O 1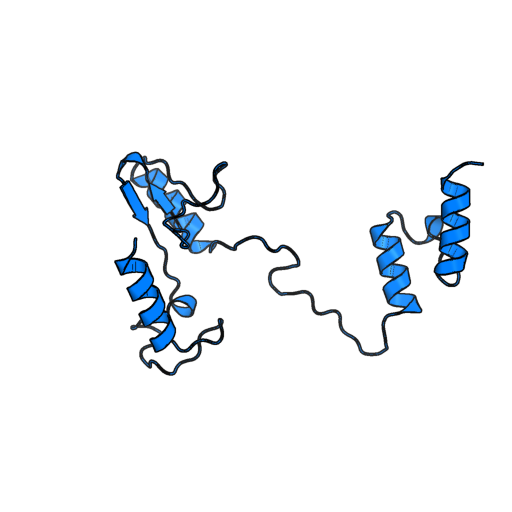
ATOM 578 N N . GLU A 1 73 ? -10.551 11.627 18.075 1.00 96.75 73 GLU A N 1
ATOM 579 C CA . GLU A 1 73 ? -11.929 11.668 18.579 1.00 96.75 73 GLU A CA 1
ATOM 580 C C . GLU A 1 73 ? -12.107 10.771 19.812 1.00 96.75 73 GLU A C 1
ATOM 582 O O . GLU A 1 73 ? -12.679 11.168 20.829 1.00 96.75 73 GLU A O 1
ATOM 587 N N . HIS A 1 74 ? -11.573 9.548 19.754 1.00 94.38 74 HIS A N 1
ATOM 588 C CA . HIS A 1 74 ? -11.731 8.567 20.824 1.00 94.38 74 HIS A CA 1
ATOM 589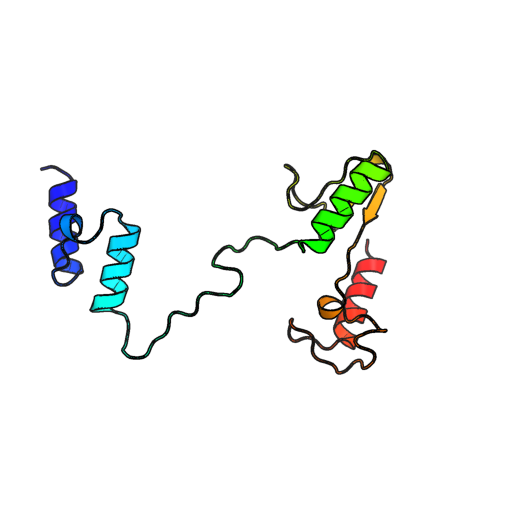 C C . HIS A 1 74 ? -10.587 8.560 21.837 1.00 94.38 74 HIS A C 1
ATOM 591 O O . HIS A 1 74 ? -10.664 7.788 22.799 1.00 94.38 74 HIS A O 1
ATOM 597 N N . LYS A 1 75 ? -9.568 9.410 21.642 1.00 94.62 75 LYS A N 1
ATOM 598 C CA . LYS A 1 75 ? -8.347 9.494 22.458 1.00 94.62 75 LYS A CA 1
ATOM 599 C C . LYS A 1 75 ? -7.686 8.130 22.659 1.00 94.62 75 LYS A C 1
ATOM 601 O O . LYS A 1 75 ? -7.327 7.773 23.777 1.00 94.62 75 LYS A O 1
ATOM 606 N N . VAL A 1 76 ? -7.572 7.365 21.576 1.00 93.88 76 VAL A N 1
ATOM 607 C CA . VAL A 1 76 ? -6.958 6.031 21.568 1.00 93.88 76 VAL A CA 1
ATOM 608 C C . VAL A 1 76 ? -5.698 6.028 20.726 1.00 93.88 76 VAL A C 1
ATOM 610 O O . VAL A 1 76 ? -5.612 6.729 19.718 1.00 93.88 76 VAL A O 1
ATOM 613 N N . ASN A 1 77 ? -4.735 5.192 21.100 1.00 91.75 77 ASN A N 1
ATOM 614 C CA . ASN A 1 77 ? -3.592 4.929 20.242 1.00 91.75 77 ASN A CA 1
ATOM 615 C C . ASN A 1 77 ? -3.934 3.825 19.228 1.00 91.75 77 ASN A C 1
ATOM 617 O O . ASN A 1 77 ? -4.389 2.746 19.614 1.00 91.75 77 ASN A O 1
ATOM 621 N N . ILE A 1 78 ? -3.706 4.092 17.941 1.00 93.38 78 ILE A N 1
ATOM 622 C CA . ILE A 1 78 ? -3.983 3.148 16.854 1.00 93.38 78 ILE A CA 1
ATOM 623 C C . ILE A 1 78 ? -2.675 2.733 16.197 1.00 93.38 78 ILE A C 1
ATOM 625 O O . ILE A 1 78 ? -1.906 3.571 15.728 1.00 93.38 78 ILE A O 1
ATOM 629 N N . ARG A 1 79 ? -2.468 1.422 16.097 1.00 91.62 79 ARG A N 1
ATOM 630 C CA . ARG A 1 79 ? -1.382 0.824 15.327 1.00 91.62 79 ARG A CA 1
ATOM 631 C C . ARG A 1 79 ? -1.818 0.623 13.871 1.00 91.62 79 ARG A C 1
ATOM 633 O O . ARG A 1 79 ? -2.829 -0.030 13.628 1.00 91.62 79 ARG A O 1
ATOM 640 N N . ASN A 1 80 ? -1.051 1.171 12.931 1.00 89.06 80 ASN A N 1
ATOM 641 C CA . ASN A 1 80 ? -1.281 1.144 11.476 1.00 89.06 80 ASN A CA 1
ATOM 642 C C . ASN A 1 80 ? 0.043 0.930 10.702 1.00 89.06 80 ASN A C 1
ATOM 644 O O . ASN A 1 80 ? 1.092 0.733 11.323 1.00 89.06 80 ASN A O 1
ATOM 648 N N . ALA A 1 81 ? 0.027 1.026 9.366 1.00 84.62 81 ALA A N 1
ATOM 649 C CA . ALA A 1 81 ? 1.202 0.805 8.509 1.00 84.62 81 ALA A CA 1
ATOM 650 C C . ALA A 1 81 ? 2.420 1.689 8.819 1.00 84.62 81 ALA A C 1
ATOM 652 O O . ALA A 1 81 ? 3.556 1.259 8.632 1.00 84.62 81 ALA A O 1
ATOM 653 N N . TYR A 1 82 ? 2.201 2.900 9.334 1.00 83.81 82 TYR A N 1
ATOM 654 C CA . TYR A 1 82 ? 3.262 3.871 9.631 1.00 83.81 82 TYR A CA 1
ATOM 655 C C . TYR A 1 82 ? 3.706 3.856 11.096 1.00 83.81 82 TYR A C 1
ATOM 657 O O . TYR A 1 82 ? 4.585 4.622 11.497 1.00 83.81 82 TYR A O 1
ATOM 665 N N . SER A 1 83 ? 3.110 2.996 11.919 1.00 85.50 83 SER A N 1
ATOM 666 C CA . SER A 1 83 ? 3.556 2.796 13.294 1.00 85.50 83 SER A CA 1
ATOM 667 C C . SER A 1 83 ? 4.931 2.124 13.311 1.00 85.50 83 SER A C 1
ATOM 669 O O . SER A 1 83 ? 5.230 1.296 12.455 1.00 85.50 83 SER A O 1
ATOM 671 N N . LYS A 1 84 ? 5.772 2.418 14.315 1.00 82.56 84 LYS A N 1
ATOM 672 C CA . LYS A 1 84 ? 7.121 1.815 14.436 1.00 82.56 84 LYS A CA 1
ATOM 673 C C . LYS A 1 84 ? 7.110 0.283 14.438 1.00 82.56 84 LYS A C 1
ATOM 675 O O . LYS A 1 84 ? 8.089 -0.344 14.057 1.00 82.56 84 LYS A O 1
ATOM 680 N N . GLU A 1 85 ? 6.008 -0.302 14.890 1.00 81.44 85 GLU A N 1
ATOM 681 C CA . GLU A 1 85 ? 5.802 -1.745 14.976 1.00 81.44 85 GLU A CA 1
ATOM 682 C C . GLU A 1 85 ? 5.172 -2.343 13.701 1.00 81.44 85 GLU A C 1
ATOM 684 O O . GLU A 1 85 ? 5.003 -3.560 13.624 1.00 81.44 85 GLU A O 1
ATOM 689 N N . GLY A 1 86 ? 4.808 -1.510 12.718 1.00 82.69 86 GLY A N 1
ATOM 690 C CA . GLY A 1 86 ? 4.033 -1.878 11.529 1.00 82.69 86 GLY A CA 1
ATOM 691 C C . GLY A 1 86 ? 2.568 -2.210 11.834 1.00 82.69 86 GLY A C 1
ATOM 692 O O . GLY A 1 86 ? 2.093 -2.023 12.954 1.00 82.69 86 GLY A O 1
ATOM 693 N N . GLU A 1 87 ? 1.843 -2.760 10.859 1.00 85.00 87 GLU A N 1
ATOM 694 C CA . GLU A 1 87 ? 0.464 -3.238 11.053 1.00 85.00 87 GLU A CA 1
ATOM 695 C C . GLU A 1 87 ? 0.408 -4.435 12.010 1.00 85.00 87 GLU A C 1
ATOM 697 O O . GLU A 1 87 ? 1.361 -5.215 12.142 1.00 85.00 87 GLU A O 1
ATOM 702 N N . LYS A 1 88 ? -0.720 -4.593 12.707 1.00 89.12 88 LYS A N 1
ATOM 703 C CA . LYS A 1 88 ? -0.982 -5.800 13.497 1.00 89.12 88 LYS A CA 1
ATOM 704 C C . LYS A 1 88 ? -1.355 -6.940 12.545 1.00 89.12 88 LYS A C 1
ATOM 706 O O . LYS A 1 88 ? -2.083 -6.733 11.576 1.00 89.12 88 LYS A O 1
ATOM 711 N N . ARG A 1 89 ? -0.862 -8.148 12.834 1.00 89.06 89 ARG A N 1
ATOM 712 C CA . ARG A 1 89 ? -1.191 -9.364 12.079 1.00 89.06 89 ARG A CA 1
ATOM 713 C C . ARG A 1 89 ? -2.008 -10.331 12.924 1.00 89.06 89 ARG A C 1
ATOM 715 O O . ARG A 1 89 ? -1.660 -10.571 14.081 1.00 89.06 89 ARG A O 1
ATOM 722 N N . PHE A 1 90 ? -3.041 -10.896 12.312 1.00 86.88 90 PHE A N 1
ATOM 723 C CA . PHE A 1 90 ? -3.827 -12.016 12.815 1.00 86.88 90 PHE A CA 1
ATOM 724 C C . PHE A 1 90 ? -3.674 -13.161 11.814 1.00 86.88 90 PHE A C 1
ATOM 726 O O . PHE A 1 90 ? -4.202 -13.100 10.704 1.00 86.88 90 PHE A O 1
ATOM 733 N N . GLY A 1 91 ? -2.889 -14.180 12.179 1.00 87.50 91 GLY A N 1
ATOM 734 C CA . GLY A 1 91 ? -2.479 -15.224 11.237 1.00 87.50 91 GLY A CA 1
ATOM 735 C C . GLY A 1 91 ? -1.782 -14.621 10.014 1.00 87.50 91 GLY A C 1
ATOM 736 O O . GLY A 1 91 ? -0.819 -13.862 10.148 1.00 87.50 91 GLY A O 1
ATOM 737 N N . ASP A 1 92 ? -2.308 -14.924 8.829 1.00 86.19 92 ASP A N 1
ATOM 738 C CA . ASP A 1 92 ? -1.783 -14.405 7.564 1.00 86.19 92 ASP A CA 1
ATOM 739 C C . ASP A 1 92 ? -2.275 -12.988 7.233 1.00 86.19 92 ASP A C 1
ATOM 741 O O . ASP A 1 92 ? -1.647 -12.291 6.428 1.00 86.19 92 ASP A O 1
ATOM 745 N N . TYR A 1 93 ? -3.344 -12.524 7.887 1.00 88.12 93 TYR A N 1
ATOM 746 C CA . TYR A 1 93 ? -3.985 -11.244 7.600 1.00 88.12 93 TYR A CA 1
ATOM 747 C C . TYR A 1 93 ? -3.346 -10.091 8.370 1.00 88.12 93 TYR A C 1
ATOM 749 O O . TYR A 1 93 ? -2.969 -10.213 9.536 1.00 88.12 93 TYR A O 1
ATOM 757 N N . ARG A 1 94 ? -3.240 -8.945 7.701 1.00 89.12 94 ARG A N 1
ATOM 758 C CA . ARG A 1 94 ? -2.901 -7.649 8.298 1.00 89.12 94 ARG A CA 1
ATOM 759 C C . ARG A 1 94 ? -4.180 -6.843 8.437 1.00 89.12 94 ARG A C 1
ATOM 761 O O . ARG A 1 94 ? -5.059 -7.007 7.600 1.00 89.12 94 ARG A O 1
ATOM 768 N N . VAL A 1 95 ? -4.269 -6.009 9.463 1.00 90.69 95 VAL A N 1
ATOM 769 C CA . VAL A 1 95 ? -5.431 -5.139 9.688 1.00 90.69 95 VAL A CA 1
ATOM 770 C C . VAL A 1 95 ? -5.053 -3.676 9.508 1.00 90.69 95 VAL A C 1
ATOM 772 O O . VAL A 1 95 ? -3.946 -3.284 9.885 1.00 90.69 95 VAL A O 1
ATOM 775 N N . ASP A 1 96 ? -5.981 -2.875 8.982 1.00 90.56 96 ASP A N 1
ATOM 776 C CA . ASP A 1 96 ? -5.753 -1.448 8.725 1.00 90.56 96 ASP A CA 1
ATOM 777 C C . ASP A 1 96 ? -5.429 -0.664 10.007 1.00 90.56 96 ASP A C 1
ATOM 779 O O . ASP A 1 96 ? -4.507 0.158 10.040 1.00 90.56 96 ASP A O 1
ATOM 783 N N . GLY A 1 97 ? -6.203 -0.904 11.068 1.00 92.75 97 GLY A N 1
ATOM 784 C CA . GLY A 1 97 ? -6.050 -0.247 12.359 1.00 92.75 97 GLY A CA 1
ATOM 785 C C . GLY A 1 97 ? -6.290 -1.200 13.521 1.00 92.75 97 GLY A C 1
ATOM 786 O O . GLY A 1 97 ? -7.290 -1.916 13.564 1.00 92.75 97 GLY A O 1
ATOM 787 N N . TRP A 1 98 ? -5.386 -1.179 14.499 1.00 94.88 98 TRP A N 1
ATOM 788 C CA . TRP A 1 98 ? -5.507 -1.953 15.731 1.00 94.88 98 TRP A CA 1
ATOM 789 C C . TRP A 1 98 ? -5.451 -1.060 16.967 1.00 94.88 98 TRP A C 1
ATOM 791 O O . TRP A 1 98 ? -4.491 -0.313 17.161 1.00 94.88 98 TRP A O 1
ATOM 801 N N . VAL A 1 99 ? -6.466 -1.178 17.824 1.00 94.75 99 VAL A N 1
ATOM 802 C CA . VAL A 1 99 ? -6.555 -0.478 19.109 1.00 94.75 99 VAL A CA 1
ATOM 803 C C . VAL A 1 99 ? -6.395 -1.489 20.239 1.00 94.75 99 VAL A C 1
ATOM 805 O O . VAL A 1 99 ? -7.354 -2.162 20.624 1.00 94.75 99 VAL A O 1
ATOM 808 N N . GLU A 1 100 ? -5.183 -1.583 20.785 1.00 91.19 100 GLU A N 1
ATOM 809 C CA . GLU A 1 100 ? -4.817 -2.580 21.805 1.00 91.19 100 GLU A CA 1
ATOM 810 C C . GLU A 1 100 ? -5.693 -2.469 23.063 1.00 91.19 100 GLU A C 1
ATOM 812 O O . GLU A 1 100 ? -6.220 -3.465 23.551 1.00 91.19 100 GLU A O 1
ATOM 817 N N . GLU A 1 101 ? -5.931 -1.243 23.536 1.00 91.44 101 GLU A N 1
ATOM 818 C CA . GLU A 1 101 ? -6.697 -0.945 24.758 1.00 91.44 101 GLU A CA 1
ATOM 819 C C . GLU A 1 101 ? -8.117 -1.519 24.733 1.00 91.44 101 GLU A C 1
ATOM 821 O O . GLU A 1 101 ? -8.658 -1.920 25.762 1.00 91.44 101 GLU A O 1
ATOM 826 N N . ARG A 1 102 ? -8.731 -1.545 23.546 1.00 92.06 102 ARG A N 1
ATOM 827 C CA . ARG A 1 102 ? -10.121 -1.971 23.342 1.00 92.06 102 ARG A CA 1
ATOM 828 C C . ARG A 1 102 ? -10.228 -3.331 22.665 1.00 92.06 102 ARG A C 1
ATOM 830 O O . ARG A 1 102 ? -11.341 -3.800 22.453 1.00 92.06 102 ARG A O 1
ATOM 837 N N . LYS A 1 103 ? -9.092 -3.935 22.303 1.00 91.50 103 LYS A N 1
ATOM 838 C CA . LYS A 1 103 ? -9.015 -5.097 21.412 1.00 91.50 103 LYS A CA 1
ATOM 839 C C . LYS A 1 103 ? -9.890 -4.928 20.164 1.00 91.50 103 LYS A C 1
ATOM 841 O O . LYS A 1 103 ? -10.624 -5.835 19.784 1.00 91.50 103 LYS A O 1
ATOM 846 N N . LEU A 1 104 ? -9.845 -3.737 19.569 1.00 92.75 104 LEU A N 1
ATOM 847 C CA . LEU A 1 104 ? -10.695 -3.358 18.445 1.00 92.75 104 LEU A CA 1
ATOM 848 C C . LEU A 1 104 ? -9.880 -3.340 17.153 1.00 92.75 104 LEU A C 1
ATOM 850 O O . LEU A 1 104 ? -8.871 -2.636 17.059 1.00 92.75 104 LEU A O 1
ATOM 854 N N . VAL A 1 105 ? -10.367 -4.074 16.157 1.00 93.06 105 VAL A N 1
ATOM 855 C CA . VAL A 1 105 ? -9.905 -3.992 14.771 1.00 93.06 105 VAL A CA 1
ATOM 856 C C . VAL A 1 105 ? -10.782 -2.998 14.013 1.00 93.06 105 VAL A C 1
ATOM 858 O O . VAL A 1 105 ? -12.007 -3.028 14.126 1.00 93.06 105 VAL A O 1
ATOM 861 N N . ILE A 1 106 ? -10.152 -2.115 13.243 1.00 92.50 106 ILE A N 1
ATOM 862 C CA . ILE A 1 106 ? -10.814 -1.167 12.348 1.00 92.50 106 ILE A CA 1
ATOM 863 C C . ILE A 1 106 ? -10.337 -1.477 10.930 1.00 92.50 106 ILE A C 1
ATOM 865 O O . ILE A 1 106 ? -9.140 -1.402 10.670 1.00 92.50 106 ILE A O 1
ATOM 869 N N . GLU A 1 107 ? -11.269 -1.800 10.034 1.00 91.69 107 GLU A N 1
ATOM 870 C CA . GLU A 1 107 ? -11.023 -2.071 8.610 1.00 91.69 107 GLU A CA 1
ATOM 871 C C . GLU A 1 107 ? -11.721 -1.006 7.758 1.00 91.69 107 GLU A C 1
ATOM 873 O O . GLU A 1 107 ? -12.901 -0.705 7.970 1.00 91.69 107 GLU A O 1
ATOM 878 N N . ILE A 1 108 ? -11.008 -0.427 6.791 1.00 91.81 108 ILE A N 1
ATOM 879 C CA . ILE A 1 108 ? -11.530 0.620 5.913 1.00 91.81 108 ILE A CA 1
ATOM 880 C C . ILE A 1 108 ? -11.628 0.065 4.491 1.00 91.81 108 ILE A C 1
ATOM 882 O O . ILE A 1 108 ? -10.752 0.235 3.643 1.00 91.81 108 ILE A O 1
ATOM 886 N N . ASN A 1 109 ? -12.772 -0.556 4.207 1.00 90.38 109 ASN A N 1
ATOM 887 C CA . ASN A 1 109 ? -13.009 -1.247 2.944 1.00 90.38 109 ASN A CA 1
ATOM 888 C C . ASN A 1 109 ? -13.399 -0.279 1.813 1.00 90.38 109 ASN A C 1
ATOM 890 O O . ASN A 1 109 ? -14.561 0.110 1.653 1.00 90.38 109 ASN A O 1
ATOM 894 N N . GLY A 1 110 ? -12.425 0.089 0.978 1.00 90.12 110 GLY A N 1
ATOM 895 C CA . GLY A 1 110 ? -12.656 0.873 -0.237 1.00 90.12 110 GLY A CA 1
ATOM 896 C C . GLY A 1 110 ? -13.592 0.163 -1.225 1.00 90.12 110 GLY A C 1
ATOM 897 O O . GLY A 1 110 ? -13.350 -0.977 -1.618 1.00 90.12 110 GLY A O 1
ATOM 898 N N . CYS A 1 111 ? -14.648 0.846 -1.682 1.00 91.69 111 CYS A N 1
ATOM 899 C CA . CYS A 1 111 ? -15.716 0.223 -2.478 1.00 91.69 111 CYS A CA 1
ATOM 900 C C . CYS A 1 111 ? -15.217 -0.495 -3.741 1.00 91.69 111 CYS A C 1
ATOM 902 O O . CYS A 1 111 ? -15.705 -1.582 -4.040 1.00 91.69 111 CYS A O 1
ATOM 904 N N . CYS A 1 112 ? -14.268 0.104 -4.468 1.00 89.81 112 CYS A N 1
ATOM 905 C CA . CYS A 1 112 ? -13.709 -0.458 -5.700 1.00 89.81 112 CYS A CA 1
ATOM 906 C C . CYS A 1 112 ? -12.780 -1.653 -5.470 1.00 89.81 112 CYS A C 1
ATOM 908 O O . CYS A 1 112 ? -12.595 -2.443 -6.386 1.00 89.81 112 CYS A O 1
ATOM 910 N N . TRP A 1 113 ? -12.221 -1.805 -4.270 1.00 89.38 113 TRP A N 1
ATOM 911 C CA . TRP A 1 113 ? -11.296 -2.891 -3.936 1.00 89.38 113 TRP A CA 1
ATOM 912 C C . TRP A 1 113 ? -11.984 -4.057 -3.233 1.00 89.38 113 TRP A C 1
ATOM 914 O O . TRP A 1 113 ? -11.537 -5.186 -3.378 1.00 89.38 113 TRP A O 1
ATOM 924 N N . HIS A 1 114 ? -13.091 -3.788 -2.537 1.00 90.94 114 HIS A N 1
ATOM 925 C CA . HIS A 1 114 ? -13.845 -4.766 -1.745 1.00 90.94 114 HIS A CA 1
ATOM 926 C C . HIS A 1 114 ? -15.213 -5.126 -2.342 1.00 90.94 114 HIS A C 1
ATOM 928 O O . HIS A 1 114 ? -15.999 -5.845 -1.733 1.00 90.94 114 HIS A O 1
ATOM 934 N N . GLY A 1 115 ? -15.549 -4.595 -3.522 1.00 92.69 115 GLY A N 1
ATOM 935 C CA . GLY A 1 115 ? -16.819 -4.888 -4.186 1.00 92.69 115 GLY A CA 1
ATOM 936 C C . GLY A 1 115 ? -18.023 -4.521 -3.315 1.00 92.69 115 GLY A C 1
ATOM 937 O O . GLY A 1 115 ? -18.843 -5.370 -2.980 1.00 92.69 115 GLY A O 1
ATOM 938 N N . CYS A 1 116 ? -18.154 -3.256 -2.913 1.00 94.00 116 CYS A N 1
ATOM 939 C CA . CYS A 1 116 ? -19.307 -2.817 -2.117 1.00 94.00 116 CYS A CA 1
ATOM 940 C C . CYS A 1 116 ? -20.634 -3.140 -2.831 1.00 94.00 116 CYS A C 1
ATOM 942 O O . CYS A 1 116 ? -20.841 -2.672 -3.946 1.00 94.00 116 CYS A O 1
ATOM 944 N N . LYS A 1 117 ? -21.570 -3.850 -2.177 1.00 93.31 117 LYS A N 1
ATOM 945 C CA . LYS A 1 117 ? -22.869 -4.255 -2.769 1.00 93.31 117 LYS A CA 1
ATOM 946 C C . LYS A 1 117 ? -23.711 -3.080 -3.297 1.00 93.31 117 LYS A C 1
ATOM 948 O O . LYS A 1 117 ? -24.555 -3.276 -4.159 1.00 93.31 117 LYS A O 1
ATOM 953 N N . LYS A 1 118 ? -23.488 -1.857 -2.795 1.00 94.44 118 LYS A N 1
ATOM 954 C CA . LYS A 1 118 ? -24.175 -0.642 -3.275 1.00 94.44 118 LYS A CA 1
ATOM 955 C C . LYS A 1 118 ? -23.581 -0.096 -4.578 1.00 94.44 118 LYS A C 1
ATOM 957 O O . LYS A 1 118 ? -24.328 0.373 -5.426 1.00 94.44 118 LYS A O 1
ATOM 962 N N . CYS A 1 119 ? -22.255 -0.123 -4.721 1.00 94.25 119 CYS A N 1
ATOM 963 C CA . CYS A 1 119 ? -21.547 0.439 -5.881 1.00 94.25 119 CYS A CA 1
ATOM 964 C C . CYS A 1 119 ? -21.287 -0.604 -6.979 1.00 94.25 119 CYS A C 1
ATOM 966 O O . CYS A 1 119 ? -21.243 -0.262 -8.154 1.00 94.25 119 CYS A O 1
ATOM 968 N N . PHE A 1 120 ? -21.124 -1.866 -6.582 1.00 94.31 120 PHE A N 1
ATOM 969 C CA . PHE A 1 120 ? -20.832 -3.028 -7.419 1.00 94.31 120 PHE A CA 1
ATOM 970 C C . PHE A 1 120 ? -21.862 -4.127 -7.108 1.00 94.31 120 PHE A C 1
ATOM 972 O O . PHE A 1 120 ? -21.528 -5.112 -6.442 1.00 94.31 120 PHE A O 1
ATOM 979 N N . PRO A 1 121 ? -23.139 -3.925 -7.490 1.00 94.06 121 PRO A N 1
ATOM 980 C CA . PRO A 1 121 ? -24.225 -4.831 -7.119 1.00 94.06 121 PRO A CA 1
ATOM 981 C C . PRO A 1 121 ? -24.136 -6.187 -7.822 1.00 94.06 121 PRO A C 1
ATOM 983 O O . PRO A 1 121 ? -24.554 -7.186 -7.250 1.00 94.06 121 PRO A O 1
ATOM 986 N N . ASP A 1 122 ? -23.579 -6.223 -9.032 1.00 95.69 122 ASP A N 1
ATOM 987 C CA . ASP A 1 122 ? -23.379 -7.450 -9.799 1.00 95.69 122 ASP A CA 1
ATOM 988 C C . ASP A 1 122 ? -22.072 -8.141 -9.370 1.00 95.69 122 ASP A C 1
ATOM 990 O O . ASP A 1 122 ? -21.018 -7.507 -9.245 1.00 95.69 122 ASP A O 1
ATOM 994 N N . ASP A 1 123 ? -22.165 -9.442 -9.101 1.00 95.38 123 ASP A N 1
ATOM 995 C CA . ASP A 1 123 ? -21.056 -10.301 -8.690 1.00 95.38 123 ASP A CA 1
ATOM 996 C C . ASP A 1 123 ? -19.986 -10.427 -9.778 1.00 95.38 123 ASP A C 1
ATOM 998 O O . ASP A 1 123 ? -18.813 -10.569 -9.433 1.00 95.38 123 ASP A O 1
ATOM 1002 N N . GLU A 1 124 ? -20.356 -10.326 -11.058 1.00 96.06 124 GLU A N 1
ATOM 1003 C CA . GLU A 1 124 ? -19.460 -10.541 -12.201 1.00 96.06 124 GLU A CA 1
ATOM 1004 C C . GLU A 1 124 ? -18.621 -9.309 -12.574 1.00 96.06 124 GLU A C 1
ATOM 1006 O O . GLU A 1 124 ? -17.717 -9.391 -13.413 1.00 96.06 124 GLU A O 1
ATOM 1011 N N . ILE A 1 125 ? -18.850 -8.161 -11.925 1.00 95.00 125 ILE A N 1
ATOM 1012 C CA . ILE A 1 125 ? -18.050 -6.959 -12.175 1.00 95.00 125 ILE A CA 1
ATOM 1013 C C . ILE A 1 125 ? -16.598 -7.215 -11.769 1.00 95.00 125 ILE A C 1
ATOM 1015 O O . ILE A 1 125 ? -16.306 -7.539 -10.617 1.00 95.00 125 ILE A O 1
ATOM 1019 N N . ARG A 1 126 ? -15.667 -7.019 -12.709 1.00 94.44 126 ARG A N 1
ATOM 1020 C CA . ARG A 1 126 ? -14.229 -7.074 -12.428 1.00 94.44 126 ARG A CA 1
ATOM 1021 C C . ARG A 1 126 ? -13.761 -5.816 -11.707 1.00 94.44 126 ARG A C 1
ATOM 1023 O O . ARG A 1 126 ? -13.945 -4.704 -12.196 1.00 94.44 126 ARG A O 1
ATOM 1030 N N . LEU A 1 127 ? -13.117 -6.020 -10.565 1.00 92.38 127 LEU A N 1
ATOM 1031 C CA . LEU A 1 127 ? -12.470 -4.983 -9.772 1.00 92.38 127 LEU A CA 1
ATOM 1032 C C . LEU A 1 127 ? -11.043 -4.709 -10.294 1.00 92.38 127 LEU A C 1
ATOM 1034 O O . LEU A 1 127 ? -10.510 -5.507 -11.073 1.00 92.38 127 LEU A O 1
ATOM 1038 N N . PRO A 1 128 ? -10.379 -3.618 -9.861 1.00 88.75 128 PRO A N 1
ATOM 1039 C CA . PRO A 1 128 ? -9.034 -3.265 -10.329 1.00 88.75 128 PRO A CA 1
ATOM 1040 C C . PRO A 1 128 ? -7.964 -4.328 -10.039 1.00 88.75 128 PRO A C 1
ATOM 1042 O O . PRO A 1 128 ? -6.960 -4.403 -10.738 1.00 88.75 128 PRO A O 1
ATOM 1045 N N . ASN A 1 129 ? -8.191 -5.194 -9.047 1.00 84.50 129 ASN A N 1
ATOM 1046 C CA . ASN A 1 129 ? -7.319 -6.330 -8.737 1.00 84.50 129 ASN A CA 1
ATOM 1047 C C . ASN A 1 129 ? -7.496 -7.537 -9.691 1.00 84.50 129 ASN A C 1
ATOM 1049 O O . ASN A 1 129 ? -6.861 -8.572 -9.495 1.00 84.50 129 ASN A O 1
ATOM 1053 N N . GLY A 1 130 ? -8.373 -7.436 -10.696 1.00 89.81 130 GLY A N 1
ATOM 1054 C CA . GLY A 1 130 ? -8.642 -8.486 -11.681 1.00 89.81 130 GLY A CA 1
ATOM 1055 C C . GLY A 1 130 ? -9.603 -9.586 -11.213 1.00 89.81 130 GLY A C 1
ATOM 1056 O O . GLY A 1 130 ? -9.886 -10.510 -11.977 1.00 89.81 130 GLY A O 1
ATOM 1057 N N . ILE A 1 131 ? -10.123 -9.498 -9.986 1.00 93.06 131 ILE A N 1
ATOM 1058 C CA . ILE A 1 131 ? -11.069 -10.455 -9.397 1.00 93.06 131 ILE A CA 1
ATOM 1059 C C . ILE A 1 131 ? -12.499 -9.916 -9.556 1.00 93.06 131 ILE A C 1
ATOM 1061 O O . ILE A 1 131 ? -12.713 -8.709 -9.654 1.00 93.06 131 ILE A O 1
ATOM 1065 N N . THR A 1 132 ? -13.490 -10.808 -9.617 1.00 95.81 132 THR A N 1
ATOM 1066 C CA . THR A 1 132 ? -14.903 -10.414 -9.652 1.00 95.81 132 THR A CA 1
ATOM 1067 C C . THR A 1 132 ? -15.386 -9.963 -8.268 1.00 95.81 132 THR A C 1
ATOM 1069 O O . THR A 1 132 ? -14.905 -10.455 -7.243 1.00 95.81 132 THR A O 1
ATOM 1072 N N . ALA A 1 133 ? -16.337 -9.031 -8.219 1.00 95.19 133 ALA A N 1
ATOM 1073 C CA . ALA A 1 133 ? -16.856 -8.467 -6.976 1.00 95.19 133 ALA A CA 1
ATOM 1074 C C . ALA A 1 133 ? -17.424 -9.543 -6.034 1.00 95.19 133 ALA A C 1
ATOM 1076 O O . ALA A 1 133 ? -17.172 -9.485 -4.832 1.00 95.19 133 ALA A O 1
ATOM 1077 N N . GLY A 1 134 ? -18.112 -10.558 -6.569 1.00 95.06 134 GLY A N 1
ATOM 1078 C CA . GLY A 1 134 ? -18.627 -11.687 -5.786 1.00 95.06 134 GLY A CA 1
ATOM 1079 C C . GLY A 1 134 ? -17.513 -12.475 -5.090 1.00 95.06 134 GLY A C 1
ATOM 1080 O O . GLY A 1 134 ? -17.542 -12.660 -3.875 1.00 95.06 134 GLY A O 1
ATOM 1081 N N . LYS A 1 135 ? -16.462 -12.847 -5.834 1.00 95.25 135 LYS A N 1
ATOM 1082 C CA . LYS A 1 135 ? -15.295 -13.556 -5.277 1.00 95.25 135 LYS A CA 1
ATOM 1083 C C . LYS A 1 135 ? -14.524 -12.718 -4.263 1.00 95.25 135 LYS A C 1
ATOM 1085 O O . LYS A 1 135 ? -13.971 -13.268 -3.315 1.00 95.25 135 LYS A O 1
ATOM 1090 N N . GLN A 1 136 ? -14.441 -11.406 -4.475 1.00 95.06 136 GLN A N 1
ATOM 1091 C CA . GLN A 1 136 ? -13.789 -10.512 -3.524 1.00 95.06 136 GLN A CA 1
ATOM 1092 C C . GLN A 1 136 ? -14.557 -10.462 -2.200 1.00 95.06 136 GLN A C 1
ATOM 1094 O O . GLN A 1 136 ? -13.951 -10.631 -1.148 1.00 95.06 136 GLN A O 1
ATOM 1099 N N . ARG A 1 137 ? -15.888 -10.326 -2.255 1.00 94.69 137 ARG A N 1
ATOM 1100 C CA . ARG A 1 137 ? -16.747 -10.356 -1.065 1.00 94.69 137 ARG A CA 1
ATOM 1101 C C . ARG A 1 137 ? -16.618 -11.666 -0.291 1.00 94.69 137 ARG A C 1
ATOM 1103 O O . ARG A 1 137 ? -16.466 -11.630 0.920 1.00 94.69 137 ARG A O 1
ATOM 1110 N N . GLU A 1 138 ? -16.590 -12.802 -0.983 1.00 94.44 138 GLU A N 1
ATOM 1111 C CA . GLU A 1 138 ? -16.416 -14.118 -0.352 1.00 94.44 138 GLU A CA 1
ATOM 1112 C C . GLU A 1 138 ? -15.056 -14.255 0.362 1.00 94.44 138 GLU A C 1
ATOM 1114 O O . GLU A 1 138 ? -14.942 -14.896 1.408 1.00 94.44 138 GLU A O 1
ATOM 1119 N N . LYS A 1 139 ? -13.994 -13.658 -0.195 1.00 91.94 139 LYS A N 1
ATOM 1120 C CA . LYS A 1 139 ? -12.681 -13.600 0.464 1.00 91.94 139 LYS A CA 1
ATOM 1121 C C . LYS A 1 139 ? -12.708 -12.707 1.700 1.00 91.94 139 LYS A C 1
ATOM 1123 O O . LYS A 1 139 ? -12.139 -13.083 2.722 1.00 91.94 139 LYS A O 1
ATOM 1128 N N . ASP A 1 140 ? -13.351 -11.549 1.597 1.00 90.75 140 ASP A N 1
ATOM 1129 C CA . ASP A 1 140 ? -13.464 -10.602 2.703 1.00 90.75 140 ASP A CA 1
ATOM 1130 C C . ASP A 1 140 ? -14.313 -11.184 3.846 1.00 90.75 140 ASP A C 1
ATOM 1132 O O . ASP A 1 140 ? -13.937 -11.051 5.006 1.00 90.75 140 ASP A O 1
ATOM 1136 N N . GLU A 1 141 ? -15.394 -11.909 3.538 1.00 91.94 141 GLU A N 1
ATOM 1137 C CA . GLU A 1 141 ? -16.213 -12.633 4.521 1.00 91.94 141 GLU A CA 1
ATOM 1138 C C . GLU A 1 141 ? -15.388 -13.701 5.256 1.00 91.94 141 GLU A C 1
ATOM 1140 O O . GLU A 1 141 ? -15.332 -13.690 6.484 1.00 91.94 141 GLU A O 1
ATOM 1145 N N . ARG A 1 142 ? -14.637 -14.541 4.530 1.00 91.56 142 ARG A N 1
ATOM 1146 C CA . ARG A 1 142 ? -13.735 -15.539 5.139 1.00 91.56 142 ARG A CA 1
ATOM 1147 C C . ARG A 1 142 ? -12.656 -14.921 6.027 1.00 91.56 142 ARG A C 1
ATOM 1149 O O . ARG A 1 142 ? -12.256 -15.516 7.024 1.00 91.56 142 ARG A O 1
ATOM 1156 N N . ARG A 1 143 ? -12.156 -13.741 5.657 1.00 89.50 143 ARG A N 1
ATOM 1157 C CA . ARG A 1 143 ? -11.201 -12.983 6.472 1.00 89.50 143 ARG A CA 1
ATOM 1158 C C . ARG A 1 143 ? -11.857 -12.471 7.755 1.00 89.50 143 ARG A C 1
ATOM 1160 O O . ARG A 1 143 ? -11.262 -12.613 8.816 1.00 89.50 143 ARG A O 1
ATOM 1167 N N . LEU A 1 144 ? -13.057 -11.899 7.662 1.00 87.69 144 LEU A N 1
ATOM 1168 C CA . LEU A 1 144 ? -13.796 -11.374 8.815 1.00 87.69 144 LEU A CA 1
ATOM 1169 C C . LEU A 1 144 ? -14.233 -12.472 9.791 1.00 87.69 144 LEU A C 1
ATOM 1171 O O . LEU A 1 144 ? -14.294 -12.217 10.982 1.00 87.69 144 LEU A O 1
ATOM 1175 N N . GLU A 1 145 ? -14.515 -13.683 9.312 1.00 89.81 145 GLU A N 1
ATOM 1176 C CA . GLU A 1 145 ? -14.815 -14.832 10.180 1.00 89.81 145 GLU A CA 1
ATOM 1177 C C . GLU A 1 145 ? -13.590 -15.333 10.963 1.00 89.81 145 GLU A C 1
ATOM 1179 O O . GLU A 1 145 ? -13.743 -15.971 12.004 1.00 89.81 145 GLU A O 1
ATOM 1184 N N . PHE A 1 146 ? -12.380 -15.082 10.456 1.00 88.12 146 PHE A N 1
ATOM 1185 C CA . PHE A 1 146 ? -11.135 -15.535 11.077 1.00 88.12 146 PHE A CA 1
ATOM 1186 C C . PHE A 1 146 ? -10.589 -14.567 12.139 1.00 88.12 146 PHE A C 1
ATOM 1188 O O . PHE A 1 146 ? -9.962 -15.020 13.099 1.00 88.12 146 PHE A O 1
ATOM 1195 N N . ILE A 1 147 ? -10.755 -13.258 11.923 1.00 83.56 147 ILE A N 1
ATOM 1196 C CA . ILE A 1 147 ? -10.212 -12.179 12.772 1.00 83.56 147 ILE A CA 1
ATOM 1197 C C . ILE A 1 147 ? -11.125 -11.937 13.974 1.00 83.56 147 ILE A C 1
ATOM 1199 O O . ILE A 1 147 ? -10.580 -11.875 15.101 1.00 83.56 147 ILE A O 1
#

Sequence (147 aa):
MAALVTFRREFLEVSNGLDVLREAMTIASACMKHFRTNHLQSQHLGIVPEIGYDNTDTQSLLALRFLSWYAEEHKVNIRNAYSKEGEKRFGDYRVDGWVEERKLVIEINGCCWHGCKKCFPDDEIRLPNGITAGKQREKDERRLEFI

pLDDT: mean 87.74, std 8.27, range [54.03, 96.75]